Protein AF-A0A2N6DF57-F1 (afdb_monomer)

Secondary structure (DSSP, 8-state):
------EE-HHHHHHHH---HHHHHHHHHTT-SPBTTTEEE--SSSS--EEEEHHHHHHHHHTTS---

Nearest PDB structures (foldseek):
  7dvs-assembly1_B  TM=4.685E-01  e=6.683E-02  Streptococcus agalactiae
  1ku9-assembly1_B  TM=4.676E-01  e=2.634E-01  Methanocaldococcus jannaschii
  5hli-assembly1_B  TM=4.936E-0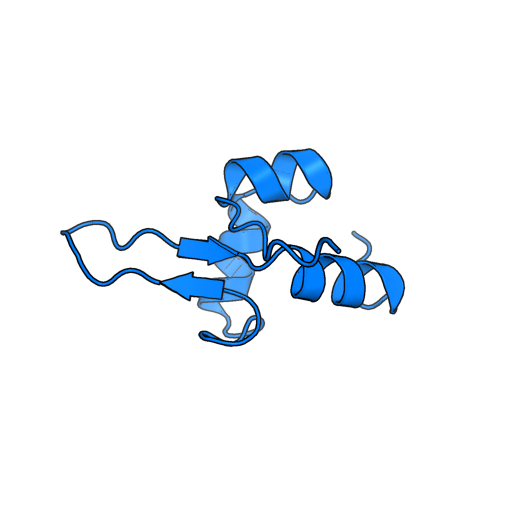1  e=7.996E-01  Staphylococcus epidermidis
  1ub9-assembly1_A-2  TM=4.715E-01  e=9.727E-01  Pyrococcus horikoshii OT3
  4gcv-assembly6_K  TM=4.730E-01  e=1.263E+00  Pseudomonas aeruginosa PAO1

Foldseek 3Di:
DDDPQDWAFLVRVCVVVVDDSVRVVVCVVVVVDPDPQFWDWAPPDPHTTITGGPVSVVVCVVVVVDDD

Radius of gyration: 11.93 Å; Cα contacts (8 Å, |Δi|>4): 72; chains: 1; bounding box: 22×36×35 Å

pLDDT: mean 77.57, std 14.56, range [40.47, 91.88]

Structure (mmCIF, N/CA/C/O backbone):
data_AF-A0A2N6DF57-F1
#
_entry.id   AF-A0A2N6DF57-F1
#
loop_
_atom_site.group_PDB
_atom_site.id
_atom_site.type_symbol
_atom_site.label_atom_id
_atom_site.label_alt_id
_atom_site.label_comp_id
_atom_site.label_asym_id
_atom_site.label_entity_id
_atom_site.label_seq_id
_atom_site.pdbx_PDB_ins_code
_atom_site.Cartn_x
_atom_site.Cartn_y
_atom_site.Cartn_z
_atom_site.occupancy
_atom_site.B_iso_or_equiv
_atom_site.auth_seq_id
_atom_site.auth_comp_id
_atom_site.auth_asym_id
_atom_site.auth_atom_id
_atom_site.pdbx_PDB_model_num
ATOM 1 N N . MET A 1 1 ? -2.168 -25.342 -1.979 1.00 45.62 1 MET A N 1
ATOM 2 C CA . MET A 1 1 ? -2.091 -24.583 -0.712 1.00 45.62 1 MET A CA 1
ATOM 3 C C . MET A 1 1 ? -1.004 -23.529 -0.845 1.00 45.62 1 MET A C 1
ATOM 5 O O . MET A 1 1 ? 0.126 -23.921 -1.077 1.00 45.62 1 MET A O 1
ATOM 9 N N . HIS A 1 2 ? -1.373 -22.245 -0.751 1.00 42.06 2 HIS A N 1
ATOM 10 C CA . HIS A 1 2 ? -0.631 -21.096 -0.189 1.00 42.06 2 HIS A CA 1
ATOM 11 C C . HIS A 1 2 ? -1.188 -19.813 -0.820 1.00 42.06 2 HIS A C 1
ATOM 13 O O . HIS A 1 2 ? -0.842 -19.467 -1.940 1.00 42.06 2 HIS A O 1
ATOM 19 N N . ASN A 1 3 ? -2.066 -19.119 -0.097 1.00 40.47 3 ASN A N 1
ATOM 20 C CA . ASN A 1 3 ? -2.377 -17.718 -0.373 1.00 40.47 3 ASN A CA 1
ATOM 21 C C . ASN A 1 3 ? -2.187 -16.953 0.940 1.00 40.47 3 ASN A C 1
ATOM 23 O O . ASN A 1 3 ? -3.138 -16.534 1.594 1.00 40.47 3 ASN A O 1
ATOM 27 N N . VAL A 1 4 ? -0.934 -16.908 1.402 1.00 50.41 4 VAL A N 1
ATOM 28 C CA . VAL A 1 4 ? -0.557 -16.061 2.534 1.00 50.41 4 VAL A CA 1
ATOM 29 C C . VAL A 1 4 ? -0.621 -14.627 2.023 1.00 50.41 4 VAL A C 1
ATOM 31 O O . VAL A 1 4 ? 0.204 -14.231 1.208 1.00 50.41 4 VAL A O 1
ATOM 34 N N . SER A 1 5 ? -1.601 -13.849 2.479 1.00 58.06 5 SER A N 1
ATOM 35 C CA . SER A 1 5 ? -1.593 -12.399 2.284 1.00 58.06 5 SER A CA 1
ATOM 36 C C . SER A 1 5 ? -0.430 -11.818 3.087 1.00 58.06 5 SER A C 1
ATOM 38 O O . SER A 1 5 ? -0.562 -11.566 4.286 1.00 58.06 5 SER A O 1
ATOM 40 N N . ILE A 1 6 ? 0.732 -11.658 2.450 1.00 74.81 6 ILE A N 1
ATOM 41 C CA . ILE A 1 6 ? 1.905 -11.063 3.089 1.00 74.81 6 ILE A CA 1
ATOM 42 C C . ILE A 1 6 ? 1.609 -9.578 3.317 1.00 74.81 6 ILE A C 1
ATOM 44 O O . ILE A 1 6 ? 1.382 -8.809 2.379 1.00 74.81 6 ILE A O 1
ATOM 48 N N . LEU A 1 7 ? 1.580 -9.190 4.592 1.00 83.56 7 LEU A N 1
ATOM 49 C CA . LEU A 1 7 ? 1.472 -7.803 5.020 1.00 83.56 7 LEU A CA 1
ATOM 50 C C . LEU A 1 7 ? 2.868 -7.184 5.068 1.00 83.56 7 LEU A C 1
ATOM 52 O O . LEU A 1 7 ? 3.731 -7.663 5.801 1.00 83.56 7 LEU A O 1
ATOM 56 N N . MET A 1 8 ? 3.075 -6.105 4.319 1.00 87.88 8 MET A N 1
ATOM 57 C CA . MET A 1 8 ? 4.384 -5.469 4.153 1.00 87.88 8 MET A CA 1
ATOM 58 C C . MET A 1 8 ? 4.396 -4.055 4.720 1.00 87.88 8 MET A C 1
ATOM 60 O O . MET A 1 8 ? 3.4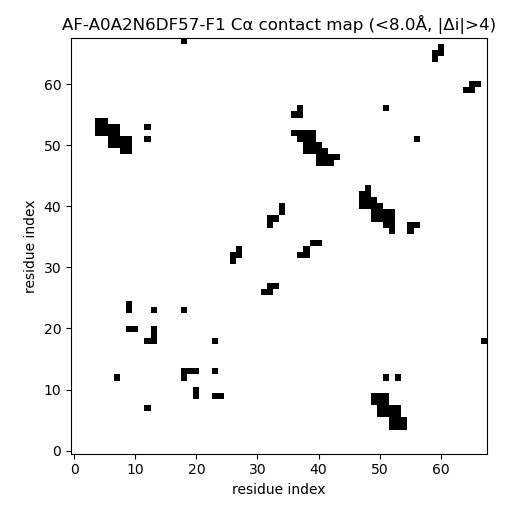33 -3.308 4.569 1.00 87.88 8 MET A O 1
ATOM 64 N N . SER A 1 9 ? 5.481 -3.658 5.381 1.00 89.69 9 SER A N 1
ATOM 65 C CA . SER A 1 9 ? 5.660 -2.256 5.770 1.00 89.69 9 SER A CA 1
ATOM 66 C C . SER A 1 9 ? 5.966 -1.376 4.551 1.00 89.69 9 SER A C 1
ATOM 68 O O . SER A 1 9 ? 6.176 -1.866 3.441 1.00 89.69 9 SER A O 1
ATOM 70 N N . TYR A 1 10 ? 6.032 -0.058 4.756 1.00 89.88 10 TYR A N 1
ATOM 71 C CA . TYR A 1 10 ? 6.521 0.855 3.721 1.00 89.88 10 TYR A CA 1
ATOM 72 C C . TYR A 1 10 ? 7.919 0.471 3.221 1.00 89.88 10 TYR A C 1
ATOM 74 O O . TYR A 1 10 ? 8.169 0.548 2.024 1.00 89.88 10 TYR A O 1
ATOM 82 N N . GLN A 1 11 ? 8.821 0.079 4.125 1.00 90.12 11 GLN A N 1
ATOM 83 C CA . GLN A 1 11 ? 10.200 -0.280 3.795 1.00 90.12 11 GLN A CA 1
ATOM 84 C C . GLN A 1 11 ? 10.256 -1.557 2.955 1.00 90.12 11 GLN A C 1
ATOM 86 O O . GLN A 1 11 ? 10.934 -1.580 1.933 1.00 90.12 11 GL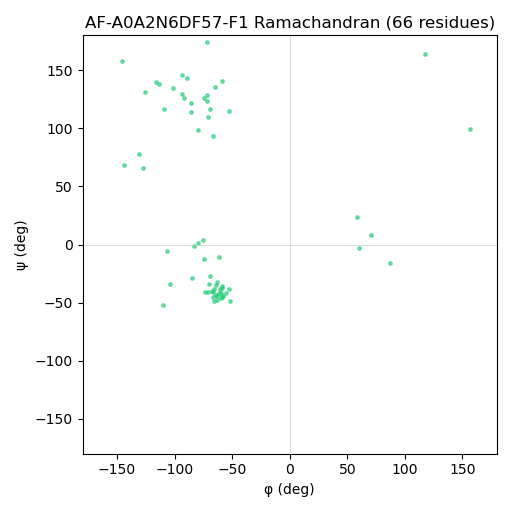N A O 1
ATOM 91 N N . ASP A 1 12 ? 9.496 -2.582 3.346 1.00 88.94 12 ASP A N 1
ATOM 92 C CA . ASP A 1 12 ? 9.447 -3.858 2.620 1.00 88.94 12 ASP A CA 1
ATOM 93 C C . ASP A 1 12 ? 8.890 -3.667 1.206 1.00 88.94 12 ASP A C 1
ATOM 95 O O . ASP A 1 12 ? 9.437 -4.180 0.229 1.00 88.94 12 ASP A O 1
ATOM 99 N N . LEU A 1 13 ? 7.810 -2.887 1.090 1.00 86.19 13 LEU A N 1
ATOM 100 C CA . LEU A 1 13 ? 7.196 -2.591 -0.197 1.00 86.19 13 LEU A CA 1
ATOM 101 C C . LEU A 1 13 ? 8.127 -1.744 -1.074 1.00 86.19 13 LEU A C 1
ATOM 103 O O . LEU A 1 13 ? 8.262 -2.021 -2.263 1.00 86.19 13 LEU A O 1
ATOM 107 N N . SER A 1 14 ? 8.809 -0.758 -0.490 1.00 87.75 14 SER A N 1
ATOM 108 C CA . SER A 1 14 ? 9.800 0.061 -1.191 1.00 87.75 14 SER A CA 1
ATOM 109 C C . SER A 1 14 ? 10.944 -0.789 -1.747 1.00 87.75 14 SER A C 1
ATOM 111 O O . SER A 1 14 ? 11.259 -0.688 -2.929 1.00 87.75 14 SER A O 1
ATOM 113 N N . ALA A 1 15 ? 11.491 -1.707 -0.945 1.00 86.75 15 ALA A N 1
ATOM 114 C CA . ALA A 1 15 ? 12.569 -2.597 -1.373 1.00 86.75 15 ALA A CA 1
ATOM 115 C C . ALA A 1 15 ? 12.157 -3.534 -2.522 1.00 86.75 15 ALA A C 1
ATOM 117 O O . ALA A 1 15 ? 12.979 -3.868 -3.370 1.00 86.75 15 ALA A O 1
ATOM 118 N N . ARG A 1 16 ? 10.886 -3.953 -2.568 1.00 83.00 16 ARG A N 1
ATOM 119 C CA . ARG A 1 16 ? 10.376 -4.857 -3.614 1.00 83.00 16 ARG A CA 1
ATOM 120 C C . ARG A 1 16 ? 9.935 -4.161 -4.894 1.00 83.00 16 ARG A 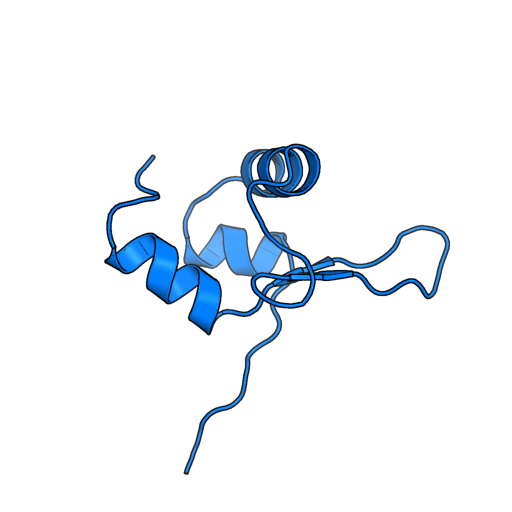C 1
ATOM 122 O O . ARG A 1 16 ? 9.942 -4.790 -5.945 1.00 83.00 16 ARG A O 1
ATOM 129 N N . THR A 1 17 ? 9.490 -2.912 -4.797 1.00 78.12 17 THR A N 1
ATOM 130 C CA . THR A 1 17 ? 8.901 -2.168 -5.925 1.00 78.12 17 THR A CA 1
ATOM 131 C C . THR A 1 17 ? 9.820 -1.088 -6.478 1.00 78.12 17 THR A C 1
ATOM 133 O O . THR A 1 17 ? 9.456 -0.450 -7.454 1.00 78.12 17 THR A O 1
ATOM 136 N N . ALA A 1 18 ? 10.973 -0.858 -5.841 1.00 81.62 18 ALA A N 1
ATOM 137 C CA . ALA A 1 18 ? 11.862 0.286 -6.055 1.00 81.62 18 ALA A CA 1
ATOM 138 C C . ALA A 1 18 ? 11.226 1.670 -5.790 1.00 81.62 18 ALA A C 1
ATOM 140 O O . ALA A 1 18 ? 11.933 2.672 -5.773 1.00 81.62 18 ALA A O 1
ATOM 141 N N . ILE A 1 19 ? 9.931 1.743 -5.458 1.00 84.06 19 ILE A N 1
ATOM 142 C CA . ILE A 1 19 ? 9.240 2.999 -5.156 1.00 84.06 19 ILE A CA 1
ATOM 143 C C . ILE A 1 19 ? 9.706 3.532 -3.801 1.00 84.06 19 ILE A C 1
ATOM 145 O 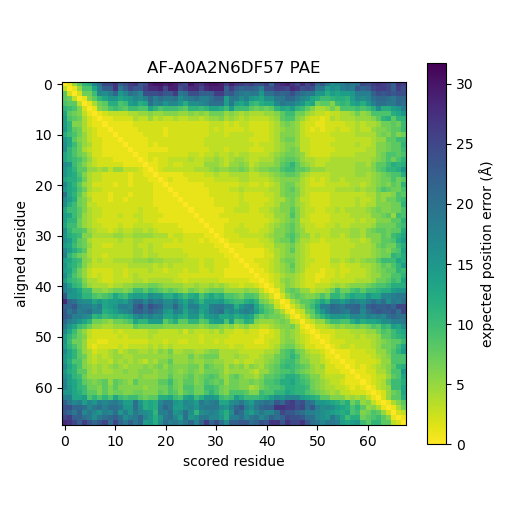O . ILE A 1 19 ? 9.619 2.847 -2.778 1.00 84.06 19 ILE A O 1
ATOM 149 N N . ALA A 1 20 ? 10.120 4.797 -3.744 1.00 90.38 20 ALA A N 1
ATOM 150 C CA . ALA A 1 20 ? 10.518 5.434 -2.492 1.00 90.38 20 ALA A CA 1
ATOM 151 C C . ALA A 1 20 ? 9.393 5.432 -1.431 1.00 90.38 20 ALA A C 1
ATOM 153 O O . ALA A 1 20 ? 8.227 5.735 -1.707 1.00 90.38 20 ALA A O 1
ATOM 154 N N . VAL A 1 21 ? 9.755 5.199 -0.163 1.00 90.56 21 VAL A N 1
ATOM 155 C CA . VAL A 1 21 ? 8.824 5.249 0.987 1.00 90.56 21 VAL A CA 1
ATOM 156 C C . VAL A 1 21 ? 8.034 6.565 1.048 1.00 90.56 21 VAL A C 1
ATOM 158 O O . VAL A 1 21 ? 6.846 6.563 1.378 1.00 90.56 21 VAL A O 1
ATOM 161 N N . GLY A 1 22 ? 8.675 7.694 0.723 1.00 91.88 22 GLY A N 1
ATOM 162 C CA . GLY A 1 22 ? 8.024 9.007 0.686 1.00 91.88 22 GLY A CA 1
ATOM 163 C C . GLY A 1 22 ? 6.887 9.068 -0.337 1.00 91.88 22 GLY A C 1
ATOM 164 O O . GLY A 1 22 ? 5.799 9.552 -0.024 1.00 91.88 22 GLY A O 1
ATOM 165 N N . THR A 1 23 ? 7.106 8.490 -1.518 1.00 89.62 23 THR A N 1
ATOM 166 C CA . THR A 1 23 ? 6.116 8.380 -2.593 1.00 89.62 23 THR A CA 1
ATOM 167 C C . THR A 1 23 ? 4.929 7.525 -2.159 1.00 89.62 23 THR A C 1
ATOM 169 O O . THR A 1 23 ? 3.783 7.967 -2.268 1.00 89.62 23 THR A O 1
ATOM 172 N N . LEU A 1 24 ? 5.185 6.352 -1.568 1.00 88.81 24 LEU A N 1
ATOM 173 C CA . LEU A 1 24 ? 4.137 5.482 -1.020 1.00 88.81 24 LEU A CA 1
ATOM 174 C C . LEU A 1 24 ? 3.297 6.201 0.048 1.00 88.81 24 LEU A C 1
ATOM 176 O O . LEU A 1 24 ? 2.067 6.134 0.028 1.00 88.81 24 LEU A O 1
ATOM 180 N N . ARG A 1 25 ? 3.942 6.935 0.965 1.00 89.88 25 ARG A N 1
ATOM 181 C CA . ARG A 1 25 ? 3.251 7.708 2.011 1.00 89.88 25 ARG A CA 1
ATOM 182 C C . ARG A 1 25 ? 2.394 8.827 1.421 1.00 89.88 25 ARG A C 1
ATOM 184 O O . ARG A 1 25 ? 1.265 9.018 1.871 1.00 89.88 25 ARG A O 1
ATOM 191 N N . ASN A 1 26 ? 2.913 9.554 0.432 1.00 91.06 26 ASN A N 1
ATOM 192 C CA . ASN A 1 26 ? 2.173 10.615 -0.250 1.00 91.06 26 ASN A CA 1
ATOM 193 C C . ASN A 1 26 ? 0.905 10.052 -0.908 1.00 91.06 26 ASN A C 1
ATOM 195 O O . ASN A 1 26 ? -0.169 10.618 -0.753 1.00 91.06 26 ASN A O 1
ATOM 199 N N . LYS A 1 27 ? 0.995 8.880 -1.538 1.00 88.31 27 LYS A N 1
ATOM 200 C CA . LYS A 1 27 ? -0.138 8.216 -2.205 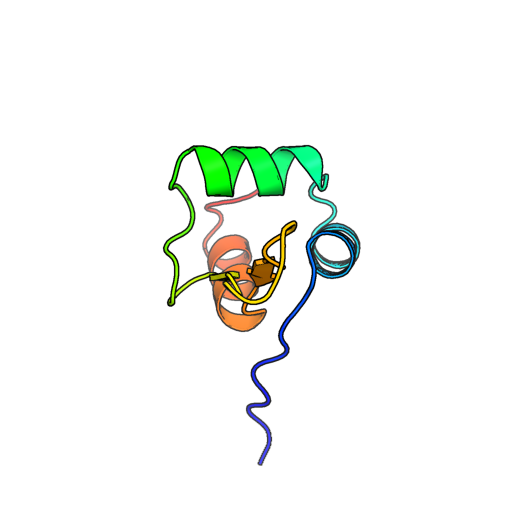1.00 88.31 27 LYS A CA 1
ATOM 201 C C . LYS A 1 27 ? -1.207 7.732 -1.230 1.00 88.31 27 LYS A C 1
ATOM 203 O O . LYS A 1 27 ? -2.395 7.953 -1.459 1.00 88.31 27 LYS A O 1
ATOM 208 N N . VAL A 1 28 ? -0.799 7.185 -0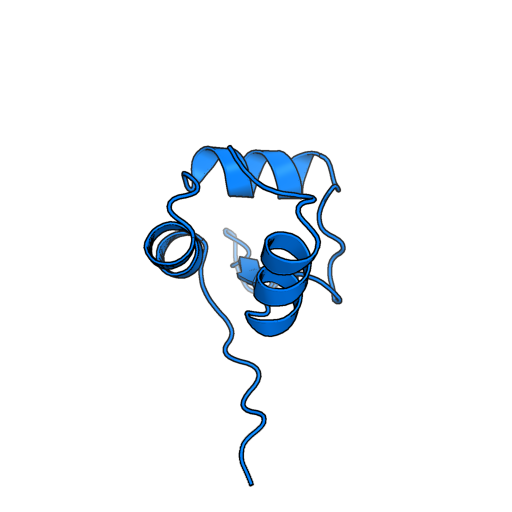.080 1.00 88.50 28 VAL A N 1
ATOM 209 C CA . VAL A 1 28 ? -1.731 6.926 1.034 1.00 88.50 28 VAL A CA 1
ATOM 210 C C . VAL A 1 28 ? -2.397 8.229 1.492 1.00 88.50 28 VAL A C 1
ATOM 212 O O . VAL A 1 28 ? -3.612 8.270 1.668 1.00 88.50 28 VAL A O 1
ATOM 215 N N . SER A 1 29 ? -1.630 9.314 1.645 1.00 88.44 29 SER A N 1
ATOM 216 C CA . SER A 1 29 ? -2.158 10.624 2.055 1.00 88.44 29 SER A CA 1
ATOM 217 C C . SER A 1 29 ? -3.130 11.227 1.035 1.00 88.44 29 SER A C 1
ATOM 219 O O . SER A 1 29 ? -4.103 11.873 1.420 1.00 88.44 29 SER A O 1
ATOM 221 N N . ARG A 1 30 ? -2.888 10.999 -0.258 1.00 88.75 30 ARG A N 1
ATOM 222 C CA . ARG A 1 30 ? -3.739 11.427 -1.377 1.00 88.75 30 ARG A CA 1
ATOM 223 C C . ARG A 1 30 ? -4.956 10.527 -1.595 1.00 88.75 30 ARG A C 1
ATOM 225 O O . ARG A 1 30 ? -5.735 10.795 -2.501 1.00 88.75 30 ARG A O 1
ATOM 232 N N . LYS A 1 31 ? -5.144 9.496 -0.760 1.00 87.56 31 LYS A N 1
ATOM 233 C CA . LYS A 1 31 ? -6.212 8.489 -0.884 1.00 87.56 31 LYS A CA 1
ATOM 234 C C . LYS A 1 31 ? -6.185 7.730 -2.220 1.00 87.56 31 LYS A C 1
ATOM 236 O O . LYS A 1 31 ? -7.203 7.181 -2.625 1.00 87.56 31 LYS A O 1
ATOM 241 N N . GLU A 1 32 ? -5.025 7.663 -2.877 1.00 87.12 32 GLU A N 1
ATOM 242 C CA . GLU A 1 32 ? -4.830 6.838 -4.081 1.00 87.12 32 GLU A CA 1
ATOM 243 C C . GLU A 1 32 ? -4.864 5.344 -3.732 1.00 87.12 32 GLU A C 1
ATOM 245 O O . GLU A 1 32 ? -5.268 4.512 -4.536 1.00 87.12 32 GLU A O 1
ATOM 250 N N . PHE A 1 33 ? -4.499 5.004 -2.493 1.00 87.19 33 PHE A N 1
ATOM 251 C CA . PHE A 1 33 ? -4.686 3.672 -1.938 1.00 87.19 33 PHE A CA 1
ATOM 252 C C . PHE A 1 33 ? -5.901 3.644 -1.009 1.00 87.19 33 PHE A C 1
ATOM 254 O O . PHE A 1 33 ? -6.074 4.507 -0.149 1.00 87.19 33 PHE A O 1
ATOM 261 N N . VAL A 1 34 ? -6.726 2.611 -1.160 1.00 87.44 34 VAL A N 1
ATOM 262 C CA . VAL A 1 34 ? -7.924 2.382 -0.338 1.00 87.44 34 VAL A CA 1
ATOM 263 C C . VAL A 1 34 ? -7.592 1.501 0.871 1.00 87.44 34 VAL A C 1
ATOM 265 O O . VAL A 1 34 ? -7.065 0.394 0.712 1.00 87.44 34 VAL A O 1
ATOM 268 N N . GLN A 1 35 ? -7.926 1.965 2.081 1.00 87.38 35 GLN A N 1
ATOM 269 C CA . GLN A 1 35 ? -7.785 1.181 3.312 1.00 87.38 35 GLN A CA 1
ATOM 270 C C . GLN A 1 35 ? -8.712 -0.048 3.292 1.00 87.38 35 GLN A C 1
ATOM 272 O O . GLN A 1 35 ? -9.878 0.062 2.936 1.00 87.38 35 GLN A O 1
ATOM 277 N N . GLY A 1 36 ? -8.204 -1.213 3.692 1.00 84.88 36 GLY A N 1
ATOM 278 C CA . GLY A 1 36 ? -8.897 -2.504 3.631 1.00 84.88 36 GLY A CA 1
ATOM 279 C C . GLY A 1 36 ? -8.740 -3.234 2.293 1.00 84.88 36 GLY A C 1
ATOM 280 O O . GLY A 1 36 ? -8.957 -4.438 2.249 1.00 84.88 36 GLY A O 1
ATOM 281 N N . VAL A 1 37 ? -8.307 -2.533 1.237 1.00 85.69 37 VAL A N 1
ATOM 282 C CA . VAL A 1 37 ? -8.070 -3.109 -0.100 1.00 85.69 37 VAL A CA 1
ATOM 283 C C . VAL A 1 37 ? -6.578 -3.162 -0.420 1.00 85.69 37 VAL A C 1
ATOM 285 O O . VAL A 1 37 ? -6.049 -4.210 -0.765 1.00 85.69 37 VAL A O 1
ATOM 288 N N . HIS A 1 38 ? -5.883 -2.034 -0.266 1.00 88.12 38 HIS A N 1
ATOM 289 C CA . HIS A 1 38 ? -4.461 -1.900 -0.599 1.00 88.12 38 HIS A CA 1
ATOM 290 C C . HIS A 1 38 ? -3.575 -1.900 0.646 1.00 88.12 38 HIS A C 1
ATOM 292 O O . HIS A 1 38 ? -2.449 -2.392 0.623 1.00 88.12 38 HIS A O 1
ATOM 298 N N . TYR A 1 39 ? -4.078 -1.337 1.744 1.00 89.81 39 TYR A N 1
ATOM 299 C CA . TYR A 1 39 ? -3.370 -1.295 3.015 1.00 89.81 39 TYR A CA 1
ATOM 300 C C . TYR A 1 39 ? -4.328 -1.408 4.192 1.00 89.81 39 TYR A C 1
ATOM 302 O O . TYR A 1 39 ? -5.497 -1.050 4.105 1.00 89.81 39 TYR A O 1
ATOM 310 N N . ILE A 1 40 ? -3.810 -1.829 5.333 1.00 88.75 40 ILE A N 1
ATOM 311 C CA . ILE A 1 40 ? -4.471 -1.737 6.627 1.00 88.75 40 ILE A CA 1
ATOM 312 C C . ILE A 1 40 ? -3.684 -0.768 7.502 1.00 88.75 40 ILE A C 1
ATOM 314 O O . ILE A 1 40 ? -2.453 -0.764 7.511 1.00 88.75 40 ILE A O 1
ATOM 318 N N . LYS A 1 41 ? -4.391 0.089 8.234 1.00 86.69 41 LYS A N 1
ATOM 319 C CA . LYS A 1 41 ? -3.788 0.970 9.233 1.00 86.69 41 LYS A CA 1
ATOM 320 C C . LYS A 1 41 ? -4.210 0.474 10.603 1.00 86.69 41 LYS A C 1
ATOM 322 O O . LYS A 1 41 ? -5.395 0.471 10.919 1.00 86.69 41 LYS A O 1
ATOM 327 N N . SER A 1 42 ? -3.244 0.048 11.409 1.00 79.81 42 SER A N 1
ATOM 328 C CA . SER A 1 42 ? -3.506 -0.293 12.802 1.00 79.81 42 SER A CA 1
ATOM 329 C C . SER A 1 42 ? -3.706 0.986 13.607 1.00 79.81 42 SER A C 1
ATOM 331 O O . SER A 1 42 ? -2.850 1.870 13.597 1.00 79.81 42 SER A O 1
ATOM 333 N N . SER A 1 43 ? -4.826 1.076 14.321 1.00 70.50 43 SER A N 1
ATOM 334 C CA . SER A 1 43 ? -5.144 2.192 15.221 1.00 70.50 43 SER A CA 1
ATOM 335 C C . SER A 1 43 ? -4.516 2.040 16.614 1.00 70.50 43 SER A C 1
ATOM 337 O O . SER A 1 43 ? -4.690 2.913 17.462 1.00 70.50 43 SER A O 1
ATOM 339 N N . ARG A 1 44 ? -3.794 0.941 16.892 1.00 60.09 44 ARG A N 1
ATOM 340 C CA . ARG A 1 44 ? -3.131 0.734 18.190 1.00 60.09 44 ARG A CA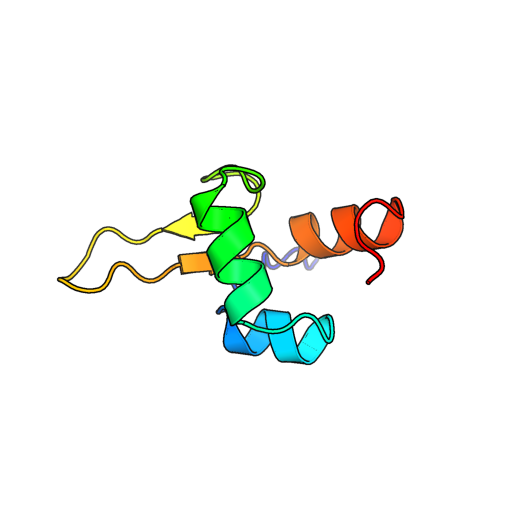 1
ATOM 341 C C . ARG A 1 44 ? -1.816 1.520 18.256 1.00 60.09 44 ARG A C 1
ATOM 343 O O . ARG A 1 44 ? -0.789 1.055 17.773 1.00 60.09 44 ARG A O 1
ATOM 350 N N . GLY A 1 45 ? -1.863 2.693 18.892 1.00 52.81 45 GLY A N 1
ATOM 351 C CA . GLY A 1 45 ? -0.699 3.499 19.289 1.00 52.81 45 GLY A CA 1
ATOM 352 C C . GLY A 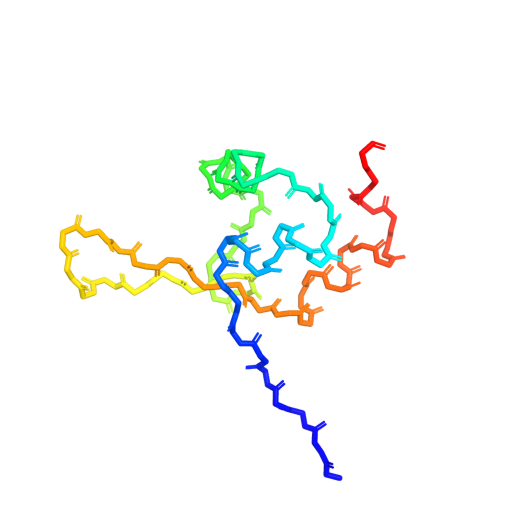1 45 ? -0.619 4.881 18.627 1.00 52.81 45 GLY A C 1
ATOM 353 O O . GLY A 1 45 ? -1.260 5.137 17.611 1.00 52.81 45 GLY A O 1
ATOM 354 N N . LYS A 1 46 ? 0.214 5.775 19.190 1.00 55.09 46 LYS A N 1
ATOM 355 C CA . LYS A 1 46 ? 0.446 7.154 18.694 1.00 55.09 46 LYS A CA 1
ATOM 356 C C . LYS A 1 46 ? 1.034 7.225 17.269 1.00 55.09 46 LYS A C 1
ATOM 358 O O . LYS A 1 46 ? 1.030 8.292 16.674 1.00 55.09 46 LYS A O 1
ATOM 363 N N . ASN A 1 47 ? 1.478 6.097 16.706 1.00 60.78 47 ASN A N 1
ATOM 364 C CA . ASN A 1 47 ? 2.017 5.968 15.351 1.00 60.78 47 ASN A CA 1
ATOM 365 C C . ASN A 1 47 ? 1.343 4.791 14.639 1.00 60.78 47 ASN A C 1
ATOM 367 O O . ASN A 1 47 ? 1.908 3.700 14.572 1.00 60.78 47 ASN A O 1
ATOM 371 N N . GLY A 1 48 ? 0.113 4.982 14.157 1.00 70.00 48 GLY A N 1
ATOM 372 C CA . GLY A 1 48 ? -0.634 3.911 13.498 1.00 70.00 48 GLY A CA 1
ATOM 373 C C . GLY A 1 48 ? 0.176 3.261 12.371 1.00 70.00 48 GLY A C 1
ATOM 374 O O . GLY A 1 48 ? 0.511 3.919 11.383 1.00 70.00 48 GLY A O 1
ATOM 375 N N . LYS A 1 49 ? 0.521 1.979 12.537 1.00 84.56 49 LYS A N 1
ATOM 376 C CA . LYS A 1 49 ? 1.338 1.228 11.576 1.00 84.56 49 LYS A CA 1
ATOM 377 C C . LYS A 1 49 ? 0.502 0.950 10.330 1.00 84.56 49 LYS A C 1
ATOM 379 O O . LYS A 1 49 ? -0.572 0.360 10.435 1.00 84.56 49 LYS A O 1
ATOM 384 N N . VAL A 1 50 ? 0.991 1.376 9.169 1.00 87.75 50 VAL A N 1
ATOM 385 C CA . VAL A 1 50 ? 0.401 1.036 7.869 1.00 87.75 50 VAL A CA 1
ATOM 386 C C . VAL A 1 50 ? 1.109 -0.198 7.332 1.00 87.75 50 VAL A C 1
ATOM 388 O O . VAL A 1 50 ? 2.340 -0.244 7.314 1.00 87.75 50 VAL A O 1
ATOM 391 N N . LEU A 1 51 ? 0.321 -1.188 6.932 1.00 89.50 51 LEU A N 1
ATOM 392 C CA . LEU A 1 51 ? 0.784 -2.418 6.310 1.00 89.50 51 LEU A CA 1
ATOM 393 C C . LEU A 1 51 ? 0.060 -2.597 4.982 1.00 89.50 51 LEU A C 1
ATOM 395 O O . LEU A 1 51 ? -1.160 -2.482 4.927 1.00 89.50 51 LEU A O 1
ATOM 399 N N . PHE A 1 52 ? 0.803 -2.878 3.929 1.00 88.94 52 PHE A N 1
ATOM 400 C CA . PHE A 1 52 ? 0.305 -3.062 2.578 1.00 88.94 52 PHE A CA 1
ATOM 401 C C . PHE A 1 52 ? 0.032 -4.528 2.289 1.00 88.94 52 PHE A C 1
ATOM 403 O O . PHE A 1 52 ? 0.743 -5.407 2.774 1.00 88.94 52 PHE A O 1
ATOM 410 N N . LEU A 1 53 ? -0.992 -4.773 1.480 1.00 88.62 53 LEU A N 1
ATOM 411 C CA . LEU A 1 53 ? -1.309 -6.092 0.954 1.00 88.62 53 LEU A CA 1
ATOM 412 C C . LEU A 1 53 ? -0.487 -6.310 -0.318 1.00 88.62 53 LEU A C 1
ATOM 414 O O . LEU A 1 53 ? -0.701 -5.629 -1.321 1.00 88.62 53 LEU A O 1
ATOM 418 N N . GLU A 1 54 ? 0.449 -7.259 -0.277 1.00 82.75 54 GLU A N 1
ATOM 419 C CA . GLU A 1 54 ? 1.344 -7.563 -1.400 1.00 82.75 54 GLU A CA 1
ATOM 420 C C . GLU A 1 54 ? 0.596 -7.797 -2.716 1.00 82.75 54 GLU A C 1
ATOM 422 O O . GLU A 1 54 ? 0.934 -7.195 -3.733 1.00 82.75 54 GLU A O 1
ATOM 427 N N . ALA A 1 55 ? -0.444 -8.633 -2.690 1.00 79.31 55 ALA A N 1
ATOM 428 C CA . ALA A 1 55 ? -1.197 -9.006 -3.883 1.00 79.31 55 ALA A CA 1
ATOM 429 C C . ALA A 1 55 ? -1.848 -7.795 -4.576 1.00 79.31 55 ALA A C 1
ATOM 431 O O . ALA A 1 55 ? -1.828 -7.706 -5.802 1.00 79.31 55 ALA A O 1
ATOM 432 N N . ALA A 1 56 ? -2.363 -6.835 -3.799 1.00 79.06 56 ALA A N 1
ATOM 433 C CA . ALA A 1 56 ? -2.966 -5.616 -4.335 1.00 79.06 56 ALA A CA 1
ATOM 434 C C . ALA A 1 56 ? -1.924 -4.744 -5.052 1.00 79.06 56 ALA A C 1
ATOM 436 O O . ALA A 1 56 ? -2.199 -4.190 -6.113 1.00 79.06 56 ALA A O 1
ATOM 437 N N . PHE A 1 57 ? -0.702 -4.670 -4.518 1.00 77.06 57 PHE A N 1
ATOM 438 C CA . PHE A 1 57 ? 0.385 -3.929 -5.160 1.00 77.06 57 PHE A CA 1
ATOM 439 C C . PHE A 1 57 ? 0.941 -4.636 -6.392 1.00 77.06 57 PHE A C 1
ATOM 441 O O . PHE A 1 57 ? 1.181 -3.986 -7.402 1.00 77.06 57 PHE A O 1
ATOM 448 N N . GLN A 1 58 ? 1.098 -5.959 -6.349 1.00 74.88 58 GLN A N 1
ATOM 449 C CA . GLN A 1 58 ? 1.512 -6.737 -7.520 1.00 74.88 58 GLN A CA 1
ATOM 450 C C . GLN A 1 58 ? 0.526 -6.574 -8.686 1.00 74.88 58 GLN A C 1
ATOM 452 O O . GLN A 1 58 ? 0.950 -6.503 -9.837 1.00 74.88 58 GLN A O 1
ATOM 457 N N . HIS A 1 59 ? -0.775 -6.462 -8.397 1.00 72.75 59 HIS A N 1
ATOM 458 C CA . HIS A 1 59 ? -1.790 -6.169 -9.407 1.00 72.75 59 HIS A CA 1
ATOM 459 C C . HIS A 1 59 ? -1.617 -4.767 -10.008 1.00 72.75 59 HIS A C 1
ATOM 461 O O . HIS A 1 59 ? -1.558 -4.629 -11.226 1.00 72.75 59 HIS A O 1
ATOM 467 N N . LEU A 1 60 ? -1.451 -3.738 -9.168 1.00 71.25 60 LEU A N 1
ATOM 468 C CA . LEU A 1 60 ? -1.235 -2.355 -9.620 1.00 71.25 60 LEU A CA 1
ATOM 469 C C . LEU A 1 60 ? 0.012 -2.195 -10.503 1.00 71.25 60 LEU A C 1
ATOM 471 O O . LEU A 1 60 ? -0.014 -1.436 -11.471 1.00 71.25 60 LEU A O 1
ATOM 475 N N . LEU A 1 61 ? 1.090 -2.917 -10.184 1.00 70.88 61 LEU A N 1
ATOM 476 C CA . LEU A 1 61 ? 2.321 -2.919 -10.978 1.00 70.88 61 LEU A CA 1
ATOM 477 C C . LEU A 1 61 ? 2.133 -3.646 -12.316 1.00 70.88 61 LEU A C 1
ATOM 479 O O . LEU A 1 61 ? 2.609 -3.175 -13.344 1.00 70.88 61 LEU A O 1
ATOM 483 N N . LYS A 1 62 ? 1.421 -4.783 -12.319 1.00 70.44 62 LYS A N 1
ATOM 484 C CA . LYS A 1 62 ? 1.170 -5.573 -13.535 1.00 70.44 62 LYS A CA 1
ATOM 485 C C . LYS A 1 62 ? 0.220 -4.897 -14.518 1.00 70.44 62 LYS A C 1
ATOM 487 O O . LYS A 1 62 ? 0.411 -5.059 -15.717 1.00 70.44 62 LYS A O 1
ATOM 492 N N . GLU A 1 63 ? -0.767 -4.141 -14.042 1.00 65.50 63 GLU A N 1
ATOM 493 C CA . GLU A 1 63 ? -1.686 -3.398 -14.918 1.00 65.50 63 GLU A CA 1
ATOM 494 C C . GLU A 1 63 ? -1.059 -2.137 -15.537 1.00 65.50 63 GLU A C 1
ATOM 496 O O . GLU A 1 63 ? -1.732 -1.389 -16.239 1.00 65.50 63 GLU A O 1
ATOM 501 N N . GLY A 1 64 ? 0.235 -1.880 -15.304 1.00 58.16 64 GLY A N 1
ATOM 502 C CA . GLY A 1 64 ? 0.940 -0.737 -15.889 1.00 58.16 64 GLY A CA 1
ATOM 503 C C . GLY A 1 64 ? 0.514 0.618 -15.316 1.00 58.16 64 GLY A C 1
ATOM 504 O O . GLY A 1 64 ? 0.953 1.652 -15.808 1.00 58.16 64 GLY A O 1
ATOM 505 N N . GLY A 1 65 ? -0.309 0.636 -14.261 1.00 59.19 65 GLY A N 1
ATOM 506 C CA . GLY A 1 65 ? -0.780 1.865 -13.618 1.00 59.19 65 GLY A CA 1
ATOM 507 C C . GLY A 1 65 ? 0.278 2.562 -12.759 1.00 59.19 65 GLY A C 1
ATOM 508 O O . GLY A 1 65 ? 0.067 3.698 -12.345 1.00 59.19 65 GLY A O 1
ATOM 509 N N . TYR A 1 66 ? 1.397 1.888 -12.472 1.00 59.44 66 TYR A N 1
ATOM 510 C CA . TYR A 1 66 ? 2.467 2.365 -11.597 1.00 59.44 66 TYR A CA 1
ATOM 511 C C . TYR A 1 66 ? 3.850 1.921 -12.103 1.00 59.44 66 TYR A C 1
ATOM 513 O O . TYR A 1 66 ? 4.520 1.093 -11.491 1.00 59.44 66 TYR A O 1
ATOM 521 N N . HIS A 1 67 ? 4.270 2.480 -13.236 1.00 45.06 67 HIS A N 1
ATOM 522 C CA . HIS A 1 67 ? 5.690 2.696 -13.516 1.00 45.06 67 HIS A CA 1
ATOM 523 C C . HIS A 1 67 ? 6.076 4.072 -12.958 1.00 45.06 67 HIS A C 1
ATOM 525 O O . HIS A 1 67 ? 5.255 4.992 -12.984 1.00 45.06 67 HIS A O 1
ATOM 531 N N . GLU A 1 68 ? 7.287 4.198 -12.416 1.00 45.03 68 GLU A N 1
ATOM 532 C CA . GLU A 1 68 ? 7.920 5.521 -12.302 1.00 45.03 68 GLU A CA 1
ATOM 533 C C . GLU A 1 68 ? 8.101 6.159 -13.682 1.00 45.03 68 GLU A C 1
ATOM 535 O O . GLU A 1 68 ? 8.397 5.411 -14.644 1.00 45.03 68 GLU A O 1
#

Mean predicted aligned error: 7.36 Å

Solvent-accessible surface area (backbone atoms only — not comparable to full-atom values): 4126 Å² total; per-residue (Å²): 143,86,85,78,81,52,73,28,44,56,66,57,48,18,74,74,67,73,47,53,52,68,58,56,52,50,35,52,73,69,57,75,47,48,77,82,65,36,28,44,68,42,79,80,58,101,67,52,51,56,31,32,35,48,68,48,50,55,48,44,47,70,72,61,79,56,70,134

Sequence (68 aa):
MHNVSILMSYQDLSARTAIAVGTLRNKVSRKEFVQGVHYIKSSRGKNGKVLFLEAAFQHLLKEGGYHE

=== Feature glossary ===
Legend for the data blocks above and below:

— What the protein is —

The amino-acid sequence is the protein's primary structure: the linear order of residues from the N-terminus to the C-terminus, written in one-letter code. Everything else here — the 3D coordinates, the secondary structure, the domain annotations — is ultimately a consequence of this string.

Functional annotations link the protein to curated databases. InterPro entries identify conserved domains and families by matching the sequence against member-database signatures (Pfam, PROSITE, CDD, …). Gene Ontology (GO) terms describe molecular function, biological process, and cellular component in a controlled vocabulary. CATH places the structure in a hierarchical fold classification (Class/Architecture/Topology/Homologous-superfamily). The organism is the source species.

— Where its atoms are —

Atomic coordinates in PDBx/mmCIF format — the same representation the Protein Data Bank distributes. Each line of the _atom_site loop places one backbone atom in Cartesian space (units: ångströms, origin: arbitrary).

The six renders are orthographic views along the three Cartesian axes in both directions. Representation (cartoon, sticks, or surface) and color scheme (sequence-rainbow or by-chain) vary across proteins so the training set covers all the common visualization conventions.

— Local backbone conformation —

Eight-state secondary structure (DSSP): H is the canonical α-helix, G the tighter 3₁₀-helix, I the wider π-helix; E/B are β-structure, T and S are turns and bends, and '-' is everything else. DSSP derives these from the pattern of main-chain N–H···O=C hydrogen bonds, not from the sequence.

Three-state secondary structure (P-SEA) collapses the eight DSSP classes into helix (a), strand (b), and coil (c). P-SEA assigns these from Cα geometry alone — distances and angles — without requiring backbone oxygens, so it works on any Cα trace.

φ (phi) and ψ (psi) are the two rotatable backbone dihedrals per residue: φ is the C(i-1)–N–Cα–C torsion, ψ is the N–Cα–C–N(i+1) torsion, both in degrees on (−180°, 180°]. α-helical residues cluster near (−60°, −45°); β-strand residues near (−120°, +130°). A Ramachandran plot is simply a scatter of (φ, ψ) for every residue.

— Global shape and packing —

The geometric summary reports three shape descriptors. Rg (radius of gyration) measures how spread out the Cα atoms are about their centre of mass; compact globular proteins have small Rg, elongated or unfolded ones large. Cα contacts (<8 Å, |i−j|>4) count long-range residue pairs in spatial proximity — high for tightly packed folds, near zero for rods or random coil. The bounding-box extents give the protein's footprint along x, y, z in Å.

SASA measures how much of the protein is reachable by solvent. It is computed by rolling a water-sized probe over the atomic surface and summing the exposed area (Å²). Per-residue SASA distinguishes core (buried, low SASA) from surface (exposed, high SASA) residues; total SASA is a whole-molecule size measure.

Plot images: a contact map (which residues are close in 3D, as an N×N binary image), a Ramachandran scatter (backbone torsion angles, revealing secondary-structure composition at a glance), and — for AlphaFold structures — a PAE heatmap (pairwise prediction confidence).

— Structural neighborhood —

A 3Di character summarizes, for each residue, the relative orientation of the Cα frame of its nearest spatial neighbor. Because it encodes fold topology rather than chemistry, 3Di alignments detect remote structural similarity that sequence alignment misses.

The Foldseek neighbor list gives the closest experimentally determined structures in the PDB, ranked by structural alignment. TM-score near 1 means near-identical fold; near 0.3 means only rough topology match. This is how one finds what a novel AlphaFold prediction most resembles in the solved-structure universe.

— Confidence and disorder —

For AlphaFold models, the B-factor field carries pLDDT — the model's own estimate of local accuracy on a 0–100 scale. Regions with pLDDT<50 should be treated as essentially unmodeled; they often correspond to intrinsically disordered segments.

Crystallographic B-factors measure how much each atom's electron density is smeared out, in Å². They rise in mobile loops and surface residues and fall in the buried interior. In AlphaFold models this column is repurposed to hold pLDDT instead.

Predicted Aligned Error (PAE) is an AlphaFold confidence matrix: entry (i, j) is the expected error in the position of residue j, in ångströms, when the prediction is superimposed on the true structure at residue i. Low PAE within a block of residues means that block is internally rigid and well-predicted; high PAE between two blocks means their relative placement is uncertain even if each block individually is confident.